Protein AF-X1LG17-F1 (afdb_monomer_lite)

Sequence (62 aa):
MEGGNKIMEAIRPEIEVERVMNLVRGFGWEKVKEEIINDELHIEIKKKSAGAAAAGVGPGPY

Secondary structure (DSSP, 8-state):
---SSSSTTS--HHHHHHHHHHHHGGGTEEEEEEEEETTEEEEEEEE--GGGTGGG------

Structure (mmCIF, N/CA/C/O backbone):
data_AF-X1LG17-F1
#
_entry.id   AF-X1LG17-F1
#
loop_
_atom_site.group_PDB
_atom_site.id
_atom_site.type_symbol
_atom_site.label_atom_id
_atom_site.label_alt_id
_atom_site.label_comp_id
_atom_site.label_asym_id
_atom_site.label_entity_id
_atom_site.label_seq_id
_atom_site.pdbx_PDB_ins_code
_atom_site.Cartn_x
_atom_site.Cartn_y
_atom_site.Cartn_z
_atom_site.occupancy
_atom_site.B_iso_or_equiv
_atom_site.auth_seq_id
_atom_site.auth_comp_id
_atom_site.auth_asym_id
_atom_site.auth_atom_id
_atom_site.pdbx_PDB_model_num
ATOM 1 N N . MET A 1 1 ? -28.632 -14.294 19.263 1.00 45.38 1 MET A N 1
ATOM 2 C CA . MET A 1 1 ? -28.036 -14.112 17.924 1.00 45.38 1 MET A CA 1
ATOM 3 C C . MET A 1 1 ? -26.700 -13.434 18.146 1.00 45.38 1 MET A C 1
ATOM 5 O O . MET A 1 1 ? -26.681 -12.244 18.408 1.00 45.38 1 MET A O 1
ATOM 9 N N . GLU A 1 2 ? -25.610 -14.193 18.173 1.00 51.31 2 GLU A N 1
ATOM 10 C CA . GLU A 1 2 ? -24.288 -13.662 18.518 1.00 51.31 2 GLU A CA 1
ATOM 11 C C . GLU A 1 2 ? -23.257 -14.366 17.635 1.00 51.31 2 GLU A C 1
ATOM 13 O O . GLU A 1 2 ? -22.696 -15.402 17.972 1.00 51.31 2 GLU A O 1
ATOM 18 N N . GLY A 1 3 ? -23.134 -13.871 16.407 1.00 48.84 3 GLY A N 1
ATOM 19 C CA . GLY A 1 3 ? -22.265 -14.460 15.386 1.00 48.84 3 GLY A CA 1
ATOM 20 C C . GLY A 1 3 ? -21.742 -13.447 14.373 1.00 48.84 3 GLY A C 1
ATOM 21 O O . GLY A 1 3 ? -21.175 -13.846 13.365 1.00 48.84 3 GLY A O 1
ATOM 22 N N . GLY A 1 4 ? -21.940 -12.149 14.620 1.00 44.94 4 GLY A N 1
ATOM 23 C CA . GLY A 1 4 ? -21.591 -11.092 13.667 1.00 44.94 4 GLY A CA 1
ATOM 24 C C . GLY A 1 4 ? -20.225 -10.441 13.879 1.00 44.94 4 GLY A C 1
ATOM 25 O O . GLY A 1 4 ? -19.767 -9.749 12.983 1.00 44.94 4 GLY A O 1
ATOM 26 N N . ASN A 1 5 ? -19.560 -10.648 15.024 1.00 53.66 5 ASN A N 1
ATOM 27 C CA . ASN A 1 5 ? -18.488 -9.737 15.458 1.00 53.66 5 ASN A CA 1
ATOM 28 C C . ASN A 1 5 ? -17.089 -10.360 15.614 1.00 53.66 5 ASN A C 1
ATOM 30 O O . ASN A 1 5 ? -16.233 -9.768 16.255 1.00 53.66 5 ASN A O 1
ATOM 34 N N . LYS A 1 6 ? -16.836 -11.551 15.051 1.00 51.34 6 LYS A N 1
ATOM 35 C CA . LYS A 1 6 ? -15.523 -12.229 15.166 1.00 51.34 6 LYS A CA 1
ATOM 36 C C . LYS A 1 6 ? -14.579 -12.017 13.978 1.00 51.34 6 LYS A C 1
ATOM 38 O O . LYS A 1 6 ? -13.437 -12.452 14.038 1.00 51.34 6 LYS A O 1
ATOM 43 N N . ILE A 1 7 ? -15.030 -11.367 12.903 1.00 54.38 7 ILE A N 1
ATOM 44 C CA . ILE A 1 7 ? -14.182 -11.110 11.722 1.00 54.38 7 ILE A CA 1
ATOM 45 C C . ILE A 1 7 ? -13.334 -9.841 11.919 1.00 54.38 7 ILE A C 1
ATOM 47 O O . ILE A 1 7 ? -12.195 -9.798 11.466 1.00 54.38 7 ILE A O 1
ATOM 51 N N . MET A 1 8 ? -13.832 -8.849 12.669 1.00 49.22 8 MET A N 1
ATOM 52 C CA . MET A 1 8 ? -13.083 -7.616 12.964 1.00 49.22 8 MET A CA 1
ATOM 53 C C . MET A 1 8 ? -11.908 -7.823 13.936 1.00 49.22 8 MET A C 1
ATOM 55 O O . MET A 1 8 ? -11.025 -6.979 14.003 1.00 49.22 8 MET A O 1
ATOM 59 N N . GLU A 1 9 ? -11.858 -8.941 14.668 1.00 51.16 9 GLU A N 1
ATOM 60 C CA . GLU A 1 9 ? -10.870 -9.155 15.737 1.00 51.16 9 GLU A CA 1
ATOM 61 C C . GLU A 1 9 ? -9.516 -9.720 15.250 1.00 51.16 9 GLU A C 1
ATOM 63 O O . GLU A 1 9 ? -8.573 -9.799 16.033 1.00 51.16 9 GLU A O 1
ATOM 68 N N . ALA A 1 10 ? -9.364 -10.121 13.979 1.00 51.31 10 ALA A N 1
ATOM 69 C CA . ALA A 1 10 ? -8.167 -10.876 13.567 1.00 51.31 10 ALA A CA 1
ATOM 70 C C . ALA A 1 10 ? -7.576 -10.543 12.190 1.00 51.31 10 ALA A C 1
ATOM 72 O O . ALA A 1 10 ? -6.693 -11.264 11.719 1.00 51.31 10 ALA A O 1
ATOM 73 N N . ILE A 1 11 ? -7.998 -9.455 11.553 1.00 55.75 11 ILE A N 1
ATOM 74 C CA . ILE A 1 11 ? -7.291 -8.938 10.384 1.00 55.75 11 ILE A CA 1
ATOM 75 C C . ILE A 1 11 ? -6.413 -7.792 10.865 1.00 55.75 11 ILE A C 1
ATOM 77 O O . ILE A 1 11 ? -6.878 -6.676 11.050 1.00 55.75 11 ILE A O 1
ATOM 81 N N . ARG A 1 12 ? -5.137 -8.096 11.120 1.00 69.31 12 ARG A N 1
ATOM 82 C CA . ARG A 1 12 ? -4.109 -7.077 11.352 1.00 69.31 12 ARG A CA 1
ATOM 83 C C . ARG A 1 12 ? -3.978 -6.258 10.064 1.00 69.31 12 ARG A C 1
ATOM 85 O O . ARG A 1 12 ? -3.493 -6.834 9.081 1.00 69.31 12 ARG A O 1
ATOM 92 N N . PRO A 1 13 ? -4.413 -4.986 10.027 1.00 74.69 13 PRO A N 1
ATOM 93 C CA . PRO A 1 13 ? -4.412 -4.181 8.804 1.00 74.69 13 PRO A CA 1
ATOM 94 C C . PRO A 1 13 ? -3.025 -4.135 8.154 1.00 74.69 13 PRO A C 1
ATOM 96 O O . PRO A 1 13 ? -2.900 -4.124 6.932 1.00 74.69 13 PRO A O 1
ATOM 99 N N . GLU A 1 14 ? -1.971 -4.237 8.965 1.00 80.50 14 GLU A N 1
ATOM 100 C CA . GLU A 1 14 ? -0.581 -4.245 8.524 1.00 80.50 14 GLU A CA 1
ATOM 101 C C . GLU A 1 14 ? -0.270 -5.416 7.576 1.00 80.50 14 GLU A C 1
ATOM 103 O O . GLU A 1 14 ? 0.432 -5.236 6.580 1.00 80.50 14 GLU A O 1
ATOM 108 N N . ILE A 1 15 ? -0.825 -6.60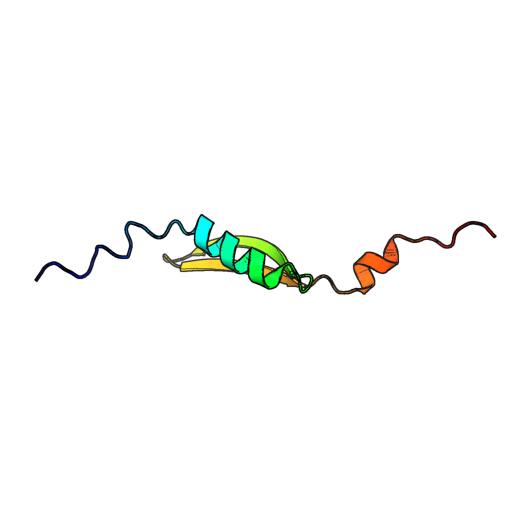8 7.838 1.00 85.94 15 ILE A N 1
ATOM 109 C CA . ILE A 1 15 ? -0.610 -7.802 7.002 1.00 85.94 15 ILE A CA 1
ATOM 110 C C . ILE A 1 15 ? -1.315 -7.643 5.652 1.00 85.94 15 ILE A C 1
ATOM 112 O O . ILE A 1 15 ? -0.801 -8.079 4.620 1.00 85.94 15 ILE A O 1
ATOM 116 N N . GLU A 1 16 ? -2.499 -7.033 5.634 1.00 86.31 16 GLU A N 1
ATOM 117 C CA . GLU A 1 16 ? -3.230 -6.795 4.390 1.00 86.31 16 GLU A CA 1
ATOM 118 C C . GLU A 1 16 ? -2.559 -5.730 3.533 1.00 86.31 16 GLU A C 1
ATOM 120 O O . GLU A 1 16 ? -2.383 -5.940 2.331 1.00 86.31 16 GLU A O 1
ATOM 125 N N . VAL A 1 17 ? -2.089 -4.644 4.152 1.00 90.50 17 VAL A N 1
ATOM 126 C CA . VAL A 1 17 ? -1.283 -3.629 3.466 1.00 90.50 17 VAL A CA 1
ATOM 127 C C . VAL A 1 17 ? -0.034 -4.264 2.869 1.00 90.50 17 VAL A C 1
ATOM 129 O O . VAL A 1 17 ? 0.265 -4.031 1.699 1.00 90.50 17 VAL A O 1
ATOM 132 N N . GLU A 1 18 ? 0.678 -5.110 3.617 1.00 91.69 18 GLU A N 1
ATOM 133 C CA . GLU A 1 18 ? 1.867 -5.795 3.108 1.00 91.69 18 GLU A CA 1
ATOM 134 C C . GLU A 1 18 ? 1.544 -6.678 1.891 1.00 91.69 18 GLU A C 1
ATOM 136 O O . GLU A 1 18 ? 2.268 -6.655 0.893 1.00 91.69 18 GLU A O 1
ATOM 141 N N . ARG A 1 19 ? 0.423 -7.411 1.921 1.00 91.62 19 ARG A N 1
ATOM 142 C CA . ARG A 1 19 ? -0.046 -8.219 0.782 1.00 91.62 19 ARG A CA 1
ATOM 143 C C . ARG A 1 19 ? -0.339 -7.358 -0.441 1.00 91.62 19 ARG A C 1
ATOM 145 O O . ARG A 1 19 ? 0.142 -7.682 -1.527 1.00 91.62 19 ARG A O 1
ATOM 152 N N . VAL A 1 20 ? -1.072 -6.256 -0.276 1.00 91.62 20 VAL A N 1
ATOM 153 C CA . VAL A 1 20 ? -1.367 -5.316 -1.369 1.00 91.62 20 VAL A CA 1
ATOM 154 C C . VAL A 1 20 ? -0.071 -4.746 -1.942 1.00 91.62 20 VAL A C 1
ATOM 156 O O . VAL A 1 20 ? 0.133 -4.781 -3.157 1.00 91.62 20 VAL A O 1
ATOM 159 N N . MET A 1 21 ? 0.851 -4.307 -1.084 1.00 94.50 21 MET A N 1
ATOM 160 C CA . MET A 1 21 ? 2.141 -3.774 -1.518 1.00 94.50 21 MET A CA 1
ATOM 161 C C . MET A 1 21 ? 2.986 -4.814 -2.254 1.00 94.50 21 MET A C 1
ATOM 163 O O . MET A 1 21 ? 3.590 -4.495 -3.278 1.00 94.50 21 MET A O 1
ATOM 167 N N . ASN A 1 22 ? 2.985 -6.068 -1.802 1.00 94.44 22 ASN A N 1
ATOM 168 C CA . ASN A 1 22 ? 3.684 -7.160 -2.473 1.00 94.44 22 ASN A CA 1
ATOM 169 C C . ASN A 1 22 ? 3.130 -7.459 -3.872 1.00 94.44 22 ASN A C 1
ATOM 171 O O . ASN A 1 22 ? 3.913 -7.815 -4.756 1.00 94.44 22 ASN A O 1
ATOM 175 N N . LEU A 1 23 ? 1.825 -7.273 -4.094 1.00 93.50 23 LEU A N 1
ATOM 176 C CA . LEU A 1 23 ? 1.208 -7.410 -5.415 1.00 93.50 23 LEU A CA 1
ATOM 177 C C . LEU A 1 23 ? 1.614 -6.268 -6.350 1.00 93.50 23 LEU A C 1
ATOM 179 O O . LEU A 1 23 ? 1.956 -6.510 -7.506 1.00 93.50 23 LEU A O 1
ATOM 183 N N . VAL A 1 24 ? 1.599 -5.023 -5.867 1.00 92.38 24 VAL A N 1
ATOM 184 C CA . VAL A 1 24 ? 1.779 -3.853 -6.742 1.00 92.38 24 VAL A CA 1
ATOM 185 C C . VAL A 1 24 ? 3.242 -3.438 -6.940 1.00 92.38 24 VAL A C 1
ATOM 187 O O . VAL A 1 24 ? 3.565 -2.843 -7.971 1.00 92.38 24 VAL A O 1
ATOM 190 N N . ARG A 1 25 ? 4.154 -3.790 -6.019 1.00 90.19 25 ARG A N 1
ATOM 191 C CA . ARG A 1 25 ? 5.576 -3.383 -6.071 1.00 90.19 25 ARG A CA 1
ATOM 192 C C . ARG A 1 25 ? 6.283 -3.794 -7.362 1.00 90.19 25 ARG A C 1
ATOM 194 O O . ARG A 1 25 ? 7.089 -3.035 -7.890 1.00 90.19 25 ARG A O 1
ATOM 201 N N . GLY A 1 26 ? 5.952 -4.972 -7.902 1.00 88.81 26 GLY A N 1
ATOM 202 C CA . GLY A 1 26 ? 6.561 -5.498 -9.129 1.00 88.81 26 GLY A CA 1
ATOM 203 C C . GLY A 1 26 ? 6.247 -4.658 -10.369 1.00 88.81 26 GLY A C 1
ATOM 204 O O . GLY A 1 26 ? 6.981 -4.706 -11.350 1.00 88.81 26 GLY A O 1
ATOM 205 N N . PHE A 1 27 ? 5.198 -3.837 -10.307 1.00 89.88 27 PHE A N 1
ATOM 206 C CA . PHE A 1 27 ? 4.805 -2.920 -11.375 1.00 89.88 27 PHE A CA 1
ATOM 207 C C . PHE A 1 27 ? 5.328 -1.487 -11.151 1.00 89.88 27 PHE A C 1
ATOM 209 O O . PHE A 1 27 ? 4.883 -0.556 -11.829 1.00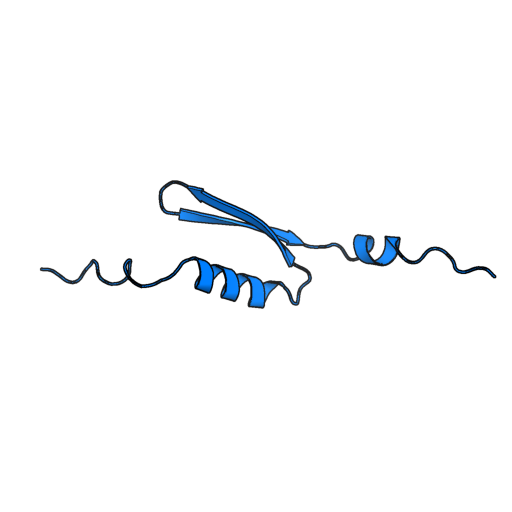 89.88 27 PHE A O 1
ATOM 216 N N . GLY A 1 28 ? 6.263 -1.305 -10.207 1.00 89.94 28 GLY A N 1
ATOM 217 C CA . GLY A 1 28 ? 6.900 -0.020 -9.905 1.00 89.94 28 GLY A CA 1
ATOM 218 C C . GLY A 1 28 ? 6.049 0.922 -9.051 1.00 89.94 28 GLY A C 1
ATOM 219 O O . GLY A 1 28 ? 6.232 2.138 -9.117 1.00 89.94 28 GLY A O 1
ATOM 220 N N . TRP A 1 29 ? 5.095 0.385 -8.291 1.00 94.25 29 TRP A N 1
ATOM 221 C CA . TRP A 1 29 ? 4.283 1.152 -7.349 1.00 94.25 29 TRP A CA 1
ATOM 222 C C . TRP A 1 29 ? 4.890 1.145 -5.946 1.00 94.25 29 TRP A C 1
ATOM 224 O O . TRP A 1 29 ? 5.349 0.109 -5.468 1.00 94.25 29 TRP A O 1
ATOM 234 N N . GLU A 1 30 ? 4.842 2.288 -5.265 1.00 93.50 30 GLU A N 1
ATOM 235 C CA . GLU A 1 30 ? 5.397 2.482 -3.925 1.00 93.50 30 GLU A CA 1
ATOM 236 C C . GLU A 1 30 ? 4.390 3.180 -3.008 1.00 93.50 30 GLU A C 1
ATOM 238 O O . GLU A 1 30 ? 3.709 4.121 -3.423 1.00 93.50 30 GLU A O 1
ATOM 243 N N . LYS A 1 31 ? 4.300 2.726 -1.752 1.00 93.88 31 LYS A N 1
ATOM 244 C CA . LYS A 1 31 ? 3.452 3.347 -0.727 1.00 93.88 31 LYS A CA 1
ATOM 245 C C . LYS A 1 31 ? 4.078 4.666 -0.295 1.00 93.88 31 LYS A C 1
ATOM 247 O O . LYS A 1 31 ? 5.260 4.697 0.037 1.00 93.88 31 LYS A O 1
ATOM 252 N N . VAL A 1 32 ? 3.284 5.729 -0.260 1.00 95.00 32 VAL A N 1
ATOM 253 C CA . VAL A 1 32 ? 3.737 7.064 0.159 1.00 95.00 32 VAL A CA 1
ATOM 254 C C . VAL A 1 32 ? 2.998 7.594 1.383 1.00 95.00 32 VAL A C 1
ATOM 256 O O . VAL A 1 32 ? 3.530 8.461 2.070 1.00 95.00 32 VAL A O 1
ATOM 259 N N . LYS A 1 33 ? 1.808 7.064 1.681 1.00 94.31 33 LYS A N 1
ATOM 260 C CA . LYS A 1 33 ? 1.022 7.428 2.862 1.00 94.31 33 LYS A CA 1
ATOM 261 C C . LYS A 1 33 ? 0.160 6.252 3.311 1.00 94.31 33 LYS A C 1
ATOM 263 O O . LYS A 1 33 ? -0.280 5.457 2.482 1.00 94.31 33 LYS A O 1
ATOM 268 N N . GLU A 1 34 ? -0.067 6.163 4.612 1.00 93.06 34 GLU A N 1
ATOM 269 C CA . GLU A 1 34 ? -1.007 5.246 5.250 1.00 93.06 34 GLU A CA 1
ATOM 270 C C . GLU A 1 34 ? -1.682 5.995 6.398 1.00 93.06 34 GLU A C 1
ATOM 272 O O . GLU A 1 34 ? -0.995 6.625 7.204 1.00 93.06 34 GLU A O 1
ATOM 277 N N . GLU A 1 35 ? -3.008 5.974 6.443 1.00 93.25 35 GLU A N 1
ATOM 278 C CA . GLU A 1 35 ? -3.792 6.622 7.490 1.00 93.25 35 GLU A CA 1
ATOM 279 C C . GLU A 1 35 ? -5.101 5.871 7.746 1.00 93.25 35 GLU A C 1
ATOM 281 O O . GLU A 1 35 ? -5.646 5.227 6.851 1.00 93.25 35 GLU A O 1
ATOM 286 N N . ILE A 1 36 ? -5.600 5.955 8.980 1.00 88.56 36 ILE A N 1
ATOM 287 C CA . ILE A 1 36 ? -6.909 5.421 9.360 1.00 88.56 36 ILE A CA 1
ATOM 288 C C . ILE A 1 36 ? -7.867 6.602 9.494 1.00 88.56 36 ILE A C 1
ATOM 290 O O . ILE A 1 36 ? -7.628 7.506 10.297 1.00 88.56 36 ILE A O 1
ATOM 294 N N . ILE A 1 37 ? -8.941 6.603 8.707 1.00 91.12 37 ILE A N 1
ATOM 295 C CA . ILE A 1 37 ? -9.971 7.647 8.707 1.00 91.12 37 ILE A CA 1
ATOM 296 C C . ILE A 1 37 ? -11.329 6.955 8.829 1.00 91.12 37 ILE A C 1
ATOM 298 O O . ILE A 1 37 ? -11.670 6.146 7.979 1.00 91.12 37 ILE A O 1
ATOM 302 N N . ASN A 1 38 ? -12.120 7.294 9.854 1.00 89.25 38 ASN A N 1
ATOM 303 C CA . ASN A 1 38 ? -13.471 6.744 10.066 1.00 89.25 38 ASN A CA 1
ATOM 304 C C . ASN A 1 38 ? -13.535 5.200 10.011 1.00 89.25 38 ASN A C 1
ATOM 306 O O . ASN A 1 38 ? -14.387 4.649 9.322 1.00 89.25 38 ASN A O 1
ATOM 310 N N . ASP A 1 39 ? -12.622 4.512 10.705 1.00 84.81 39 ASP A N 1
ATOM 311 C CA . ASP A 1 39 ? -12.476 3.042 10.698 1.00 84.81 39 ASP A CA 1
ATOM 312 C C . ASP A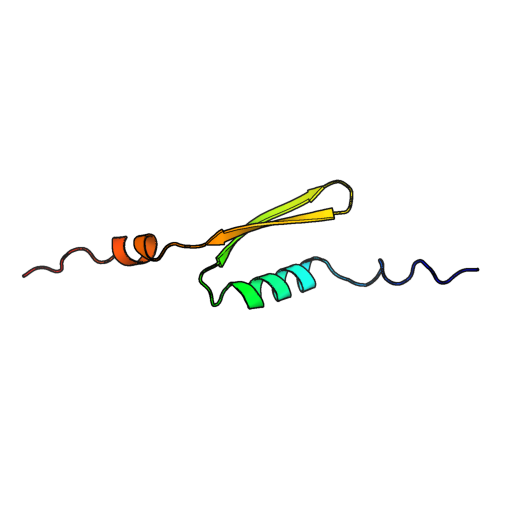 1 39 ? -12.117 2.417 9.332 1.00 84.81 39 ASP A C 1
ATOM 314 O O . ASP A 1 39 ? -12.111 1.195 9.181 1.00 84.81 39 ASP A O 1
ATOM 318 N N . GLU A 1 40 ? -11.740 3.232 8.343 1.00 85.25 40 GLU A N 1
ATOM 319 C CA . GLU A 1 40 ? -11.220 2.781 7.054 1.00 85.25 40 GLU A CA 1
ATOM 320 C C . GLU A 1 40 ? -9.701 2.955 6.973 1.00 85.25 40 GLU A C 1
ATOM 322 O O . GLU A 1 40 ? -9.144 3.969 7.400 1.00 85.25 40 GLU A O 1
ATOM 327 N N . LEU A 1 41 ? -9.026 1.985 6.353 1.00 87.44 41 LEU A N 1
ATOM 328 C CA . LEU A 1 41 ? -7.601 2.052 6.047 1.00 87.44 41 LEU A CA 1
ATOM 329 C C . LEU A 1 41 ? -7.384 2.678 4.666 1.00 87.44 41 LEU A C 1
ATOM 331 O O . LEU A 1 41 ? -7.724 2.089 3.639 1.00 87.44 41 LEU A O 1
ATOM 335 N N . HIS A 1 42 ? -6.773 3.858 4.641 1.00 92.19 42 HIS A N 1
ATOM 336 C CA . HIS A 1 42 ? -6.445 4.593 3.425 1.00 92.19 42 HIS A CA 1
ATOM 337 C C . HIS A 1 42 ? -4.946 4.467 3.146 1.00 92.19 42 HIS A C 1
ATOM 339 O O . HIS A 1 42 ? -4.111 4.857 3.963 1.00 92.19 42 HIS A O 1
ATOM 345 N N . ILE A 1 43 ? -4.592 3.930 1.977 1.00 93.06 43 ILE A N 1
ATOM 346 C CA . ILE A 1 43 ? -3.204 3.850 1.502 1.00 93.06 43 ILE A CA 1
ATOM 347 C C . ILE A 1 43 ? -3.039 4.649 0.212 1.00 93.06 43 ILE A C 1
ATOM 349 O O . ILE A 1 43 ? -3.745 4.437 -0.772 1.00 93.06 43 ILE A O 1
ATOM 353 N N . GLU A 1 44 ? -2.070 5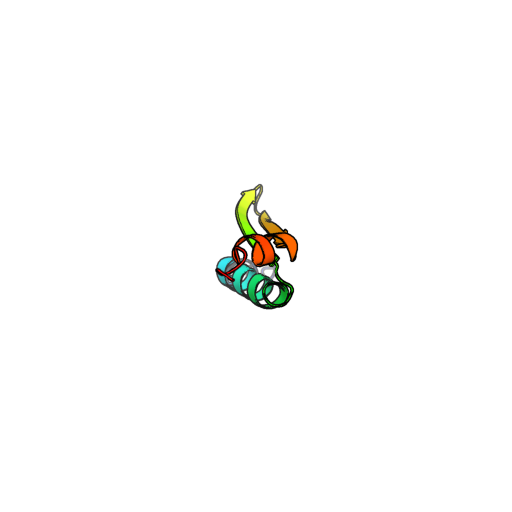.559 0.198 1.00 94.81 44 GLU A N 1
ATOM 354 C CA . GLU A 1 44 ? -1.678 6.282 -1.008 1.00 94.81 44 GLU A CA 1
ATOM 355 C C . GLU A 1 44 ? -0.484 5.566 -1.641 1.00 94.81 44 GLU A C 1
ATOM 357 O O . GLU A 1 44 ? 0.561 5.377 -1.008 1.00 94.81 44 GLU A O 1
ATOM 362 N N . ILE A 1 45 ? -0.632 5.171 -2.906 1.00 94.81 45 ILE A N 1
ATOM 363 C CA . ILE A 1 45 ? 0.379 4.439 -3.669 1.00 94.81 45 ILE A CA 1
ATOM 364 C C . ILE A 1 45 ? 0.689 5.216 -4.955 1.00 94.81 45 ILE A C 1
ATOM 366 O O . ILE A 1 45 ? -0.216 5.579 -5.706 1.00 94.81 45 ILE A O 1
ATOM 370 N N . LYS A 1 46 ? 1.973 5.468 -5.231 1.00 94.38 46 LYS A N 1
ATOM 371 C CA . LYS A 1 46 ? 2.442 6.200 -6.420 1.00 94.38 46 LYS A CA 1
ATOM 372 C C . LYS A 1 46 ? 3.253 5.304 -7.343 1.00 94.38 46 LYS A C 1
ATOM 374 O O . LYS A 1 46 ? 4.059 4.500 -6.885 1.00 94.38 46 LYS A O 1
ATOM 379 N N . LYS A 1 47 ? 3.061 5.460 -8.655 1.00 91.69 47 LYS A N 1
ATOM 380 C CA . LYS A 1 47 ? 3.856 4.767 -9.673 1.00 91.69 47 LYS A CA 1
ATOM 381 C C . LYS A 1 47 ? 5.117 5.561 -9.953 1.00 91.69 47 LYS A C 1
ATOM 383 O O . LYS A 1 47 ? 5.034 6.712 -10.385 1.00 91.69 47 LYS A O 1
ATOM 388 N N . LYS A 1 48 ? 6.281 4.936 -9.801 1.00 82.3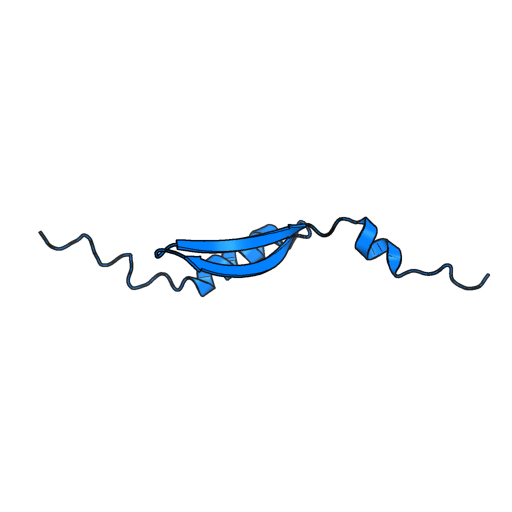1 48 LYS A N 1
ATOM 389 C CA . LYS A 1 48 ? 7.506 5.490 -10.370 1.00 82.31 48 LYS A CA 1
ATOM 390 C C . LYS A 1 48 ? 7.431 5.368 -11.888 1.00 82.31 48 LYS A C 1
ATOM 392 O O . LYS A 1 48 ? 7.466 4.278 -12.454 1.00 82.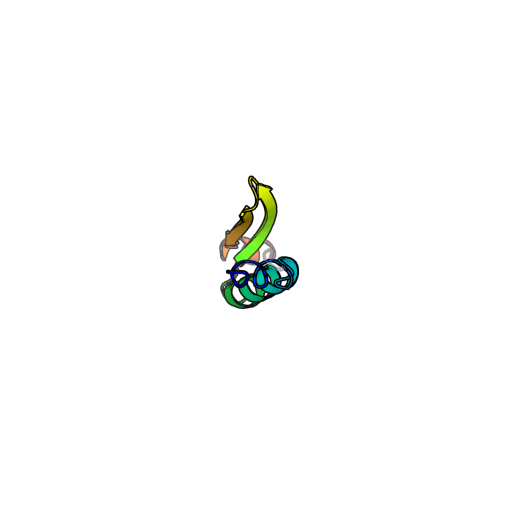31 48 LYS A O 1
ATOM 397 N N . SER A 1 49 ? 7.302 6.501 -12.566 1.00 76.31 49 SER A N 1
ATOM 398 C CA . SER A 1 49 ? 7.520 6.578 -14.007 1.00 76.31 49 SER A CA 1
ATOM 399 C C . SER A 1 49 ? 8.984 6.258 -14.317 1.00 76.31 49 SER A C 1
ATOM 401 O O . SER A 1 49 ? 9.877 6.755 -13.631 1.00 76.31 49 SER A O 1
ATOM 403 N N . ALA A 1 50 ? 9.240 5.486 -15.379 1.00 63.56 50 ALA A N 1
ATOM 404 C CA . ALA A 1 50 ? 10.587 5.096 -15.820 1.00 63.56 50 ALA A CA 1
ATOM 405 C C . ALA A 1 50 ? 11.554 6.287 -16.023 1.00 63.56 50 ALA A C 1
ATOM 407 O O . ALA A 1 50 ? 12.768 6.118 -15.938 1.00 63.56 50 ALA A O 1
ATOM 408 N N . GLY A 1 51 ? 11.028 7.507 -16.195 1.00 54.47 51 GLY A N 1
ATOM 409 C CA . GLY A 1 51 ? 11.817 8.743 -16.231 1.00 54.47 51 GLY A CA 1
ATOM 410 C C . GLY A 1 51 ? 12.584 9.070 -14.940 1.00 54.47 51 GLY A C 1
ATOM 411 O O . GLY A 1 51 ? 13.549 9.820 -15.000 1.00 54.47 51 GLY A O 1
ATOM 412 N N . ALA A 1 52 ? 12.220 8.491 -13.789 1.00 51.66 52 ALA A N 1
ATOM 413 C CA . ALA A 1 52 ? 12.937 8.710 -12.528 1.00 51.66 52 ALA A CA 1
ATOM 414 C C . ALA A 1 52 ? 14.187 7.818 -12.380 1.00 51.66 52 ALA A C 1
ATOM 416 O O . ALA A 1 52 ? 15.149 8.223 -11.736 1.00 51.66 52 ALA A O 1
ATOM 417 N N . ALA A 1 53 ? 14.204 6.627 -12.995 1.00 48.97 53 ALA A N 1
ATOM 418 C CA . ALA A 1 53 ? 15.365 5.729 -12.971 1.00 48.97 53 ALA A CA 1
ATOM 419 C C . ALA A 1 53 ? 16.435 6.128 -14.005 1.00 48.97 53 ALA A C 1
ATOM 421 O O . ALA A 1 53 ? 17.623 5.907 -13.787 1.00 48.97 53 ALA A O 1
ATOM 422 N N . ALA A 1 54 ? 16.025 6.761 -15.109 1.00 47.84 54 ALA A N 1
ATOM 423 C CA . ALA A 1 54 ? 16.927 7.229 -16.163 1.00 47.84 54 ALA A CA 1
ATOM 424 C C . ALA A 1 54 ? 17.681 8.530 -15.812 1.00 47.84 54 ALA A C 1
ATOM 426 O O . ALA A 1 54 ? 18.671 8.851 -16.460 1.00 47.84 54 ALA A O 1
ATOM 427 N N . ALA A 1 55 ? 17.257 9.267 -14.779 1.00 48.78 55 ALA A N 1
ATOM 428 C CA . ALA A 1 55 ? 17.866 10.543 -14.387 1.00 48.78 55 ALA A CA 1
ATOM 429 C C . ALA A 1 55 ? 19.171 10.406 -13.567 1.00 48.78 55 ALA A C 1
ATOM 431 O O . ALA A 1 55 ? 19.783 11.415 -13.228 1.00 48.78 55 ALA A O 1
ATOM 432 N N . GLY A 1 56 ? 19.596 9.180 -13.233 1.00 49.69 56 GLY A N 1
ATOM 433 C CA . GLY A 1 56 ? 20.796 8.917 -12.424 1.00 49.69 56 GLY A CA 1
ATOM 434 C C . GLY A 1 56 ? 22.044 8.505 -13.210 1.00 49.69 56 GLY A C 1
ATOM 435 O O . GLY A 1 56 ? 23.125 8.440 -12.630 1.00 49.69 56 GLY A O 1
ATOM 436 N N . VAL A 1 57 ? 21.929 8.226 -14.511 1.00 53.72 57 VAL A N 1
ATOM 437 C CA . VAL A 1 57 ? 23.076 7.841 -15.345 1.00 53.72 57 VAL A CA 1
ATOM 438 C C . VAL A 1 57 ? 23.499 9.068 -16.142 1.00 53.72 57 VAL A C 1
ATOM 440 O O . VAL A 1 57 ? 23.060 9.282 -17.269 1.00 53.72 57 VAL A O 1
ATOM 443 N N . GLY A 1 58 ? 24.306 9.929 -15.516 1.00 54.59 58 GLY A N 1
ATOM 444 C CA . GLY A 1 58 ? 24.987 11.004 -16.237 1.00 54.59 58 GLY A CA 1
ATOM 445 C C . GLY A 1 58 ? 25.803 10.420 -17.399 1.00 54.59 58 GLY A C 1
ATOM 446 O O . GLY A 1 58 ? 26.256 9.275 -17.294 1.00 54.59 58 GLY A O 1
ATOM 447 N N . PRO A 1 59 ? 25.980 11.153 -18.514 1.00 56.16 59 PRO A N 1
ATOM 448 C CA . PRO A 1 59 ? 26.820 10.680 -19.605 1.00 56.16 59 PRO A CA 1
ATOM 449 C C . PRO A 1 59 ? 28.221 10.432 -19.039 1.00 56.16 59 PRO A C 1
ATOM 451 O O . PRO A 1 59 ? 28.877 11.355 -18.558 1.00 56.16 59 PRO A O 1
ATOM 454 N N . GLY A 1 60 ? 28.635 9.164 -19.016 1.00 54.53 60 GLY A N 1
ATOM 455 C CA . GLY A 1 60 ? 29.988 8.789 -18.626 1.00 54.53 60 GLY A CA 1
ATOM 456 C C . GLY A 1 60 ? 31.007 9.504 -19.518 1.00 54.53 60 GLY A C 1
ATOM 457 O O . GLY A 1 60 ? 30.672 9.857 -20.653 1.00 54.53 60 GLY A O 1
ATOM 458 N N . PRO A 1 61 ? 32.225 9.754 -19.013 1.00 60.47 61 PRO A N 1
ATOM 459 C CA . PRO A 1 61 ? 33.222 10.498 -19.762 1.00 60.47 61 PRO A CA 1
ATOM 460 C C . PRO A 1 61 ? 33.621 9.685 -20.998 1.00 60.47 61 PRO A C 1
ATOM 462 O O . PRO A 1 61 ? 34.162 8.586 -20.868 1.00 60.47 61 PRO A O 1
ATOM 465 N N . TYR A 1 62 ? 33.304 10.220 -22.175 1.00 53.56 62 TYR A N 1
ATOM 466 C CA . TYR A 1 62 ? 34.053 9.927 -23.394 1.00 53.56 62 TYR A CA 1
ATOM 467 C C . TYR A 1 62 ? 35.300 10.806 -23.412 1.00 53.56 62 TYR A C 1
ATOM 469 O O . TYR A 1 62 ? 35.168 12.001 -23.051 1.00 53.56 62 TYR A O 1
#

Organism: NCBI:txid412755

pLDDT: mean 75.07, std 18.86, range [44.94, 95.0]

Radius of gyration: 19.18 Å; chains: 1; bounding box: 62×26×42 Å

Foldseek 3Di:
DPDDPPVVPPPPVVVVVVVVCVVCVVQQKDWDDWDQDPNDIDTDIDHDDPVVVVVPDDPDDD